Protein AF-A0A966EVI6-F1 (afdb_monomer_lite)

Sequence (109 aa):
VERIGKLLLVPWAIEGITAMLLIVVIPRQQKLLVIAGAILMASILVLSGLVSAPAHAELADGFEESVHSQLMNANLARTLLWTLRGLIAASLLFATFTQKSTLKIERAP

Radius of gyration: 18.85 Å; chains: 1; bounding box: 37×23×64 Å

Foldseek 3Di:
DVVVVVVVVVVLVVVLVVLVVCCVPDDPVLNVLSVLLNVLSVVLCCLCPVQQVVLVVVVVVHDDVVSVVSNVVSVVSNVVSVVSSVVSVVVVVVVVVVVVVVVVVVPDD

pLDDT: mean 91.82, std 7.86, range [62.53, 98.56]

Structure (mmCIF, N/CA/C/O backbone):
data_AF-A0A966EVI6-F1
#
_entry.id   AF-A0A966EVI6-F1
#
loop_
_atom_site.group_PDB
_atom_site.id
_atom_site.type_symbol
_atom_site.label_atom_id
_atom_site.label_alt_id
_atom_site.label_comp_id
_atom_site.label_asym_id
_atom_site.label_entity_id
_atom_site.label_seq_id
_atom_site.pdbx_PDB_ins_code
_atom_site.Cartn_x
_atom_site.Cartn_y
_atom_site.Cartn_z
_atom_site.occupancy
_atom_site.B_iso_or_equiv
_atom_site.auth_seq_id
_atom_site.auth_comp_id
_atom_site.auth_asym_id
_atom_site.auth_atom_id
_atom_site.pdbx_PDB_model_num
ATOM 1 N N . VAL A 1 1 ? 7.301 -11.016 -16.923 1.00 70.56 1 VAL A N 1
ATOM 2 C CA . VAL A 1 1 ? 6.345 -10.101 -16.244 1.00 70.56 1 VAL A CA 1
ATOM 3 C C . VAL A 1 1 ? 4.923 -10.669 -16.148 1.00 70.56 1 VAL A C 1
ATOM 5 O O . VAL A 1 1 ? 4.353 -10.663 -15.063 1.00 70.56 1 VAL A O 1
ATOM 8 N N . GLU A 1 2 ? 4.365 -11.247 -17.218 1.00 78.81 2 GLU A N 1
ATOM 9 C CA . GLU A 1 2 ? 2.953 -11.686 -17.281 1.00 78.81 2 GLU A CA 1
ATOM 10 C C . GLU A 1 2 ? 2.511 -12.695 -16.196 1.00 78.81 2 GLU A C 1
ATOM 12 O O . GLU A 1 2 ? 1.443 -12.541 -15.604 1.00 78.81 2 GLU A O 1
ATOM 17 N N . ARG A 1 3 ? 3.336 -13.709 -15.880 1.00 85.56 3 ARG A N 1
ATOM 18 C CA . ARG A 1 3 ? 3.010 -14.705 -14.835 1.00 85.56 3 ARG A CA 1
ATOM 19 C C . ARG A 1 3 ? 2.857 -14.072 -13.449 1.00 85.56 3 ARG A C 1
ATOM 21 O O . ARG A 1 3 ? 1.919 -14.398 -12.729 1.00 85.56 3 ARG A O 1
ATOM 28 N N . ILE A 1 4 ? 3.766 -13.160 -13.099 1.00 84.94 4 ILE A N 1
ATOM 29 C CA . ILE A 1 4 ? 3.750 -12.452 -11.811 1.00 84.94 4 ILE A CA 1
ATOM 30 C C . ILE A 1 4 ? 2.538 -11.517 -11.753 1.00 84.94 4 ILE A C 1
ATOM 32 O O . ILE A 1 4 ? 1.829 -11.515 -10.754 1.00 84.94 4 ILE A O 1
ATOM 36 N N . GLY A 1 5 ? 2.240 -10.798 -12.841 1.00 83.19 5 GLY A N 1
ATOM 37 C CA . GLY A 1 5 ? 1.056 -9.937 -12.923 1.00 83.19 5 GLY A CA 1
ATOM 38 C C . GLY A 1 5 ? -0.249 -10.694 -12.653 1.00 83.19 5 GLY A C 1
ATOM 39 O O . GLY A 1 5 ? -1.048 -10.257 -11.831 1.00 83.19 5 GLY A O 1
ATOM 40 N N . LYS A 1 6 ? -0.432 -11.875 -13.264 1.00 86.88 6 LYS A N 1
ATOM 41 C CA . LYS A 1 6 ? -1.608 -12.733 -13.016 1.00 86.88 6 LYS A CA 1
ATOM 42 C C . LYS A 1 6 ? -1.681 -13.217 -11.568 1.00 86.88 6 LYS A C 1
ATOM 44 O O . LYS A 1 6 ? -2.758 -13.203 -10.979 1.00 86.88 6 LYS A O 1
ATOM 49 N N . LEU A 1 7 ? -0.544 -13.610 -10.988 1.00 91.50 7 LEU A N 1
ATOM 50 C CA . LEU A 1 7 ? -0.474 -14.054 -9.595 1.00 91.50 7 LEU A CA 1
ATOM 51 C C . LEU A 1 7 ? -0.868 -12.940 -8.614 1.00 91.50 7 LEU A C 1
ATOM 53 O O . LEU A 1 7 ? -1.502 -13.230 -7.606 1.00 91.50 7 LEU A O 1
ATOM 57 N N . LEU A 1 8 ? -0.523 -11.683 -8.911 1.00 88.69 8 LEU A N 1
ATOM 58 C CA . LEU A 1 8 ? -0.793 -10.536 -8.039 1.00 88.69 8 LEU A CA 1
ATOM 59 C C . LEU A 1 8 ? -2.268 -10.123 -7.989 1.00 88.69 8 LEU A C 1
ATOM 61 O O . LEU A 1 8 ? -2.675 -9.501 -7.010 1.00 88.69 8 LEU A O 1
ATOM 65 N N . LEU A 1 9 ? -3.086 -10.501 -8.977 1.00 89.75 9 LEU A N 1
ATOM 66 C CA . LEU A 1 9 ? -4.508 -10.138 -9.012 1.00 89.75 9 LEU A CA 1
ATOM 67 C C . LEU A 1 9 ? -5.259 -10.609 -7.762 1.00 89.75 9 LEU A C 1
ATOM 69 O O . LEU A 1 9 ? -6.033 -9.849 -7.187 1.00 89.75 9 LEU A O 1
ATOM 73 N N . VAL A 1 10 ? -5.005 -11.842 -7.322 1.00 93.75 10 VAL A N 1
ATOM 74 C CA . VAL A 1 10 ? -5.666 -12.432 -6.149 1.00 93.75 10 VAL A CA 1
ATOM 75 C C . VAL A 1 10 ? -5.289 -11.710 -4.846 1.00 93.75 10 VAL A C 1
ATOM 77 O O . VAL A 1 10 ? -6.196 -11.203 -4.186 1.00 93.75 10 VAL A O 1
ATOM 80 N N . PRO A 1 11 ? -4.003 -11.602 -4.448 1.00 93.69 11 PRO A N 1
ATOM 81 C CA . PRO A 1 11 ? -3.636 -10.902 -3.222 1.00 93.69 11 PRO A CA 1
ATOM 82 C C . PRO A 1 11 ? -4.000 -9.415 -3.269 1.00 93.69 11 PRO A C 1
ATOM 84 O O . PRO A 1 11 ? -4.417 -8.877 -2.250 1.00 93.69 11 PRO A O 1
ATOM 87 N N . TRP A 1 12 ? -3.923 -8.746 -4.424 1.00 93.38 12 TRP A N 1
ATOM 88 C CA . TRP A 1 12 ? -4.347 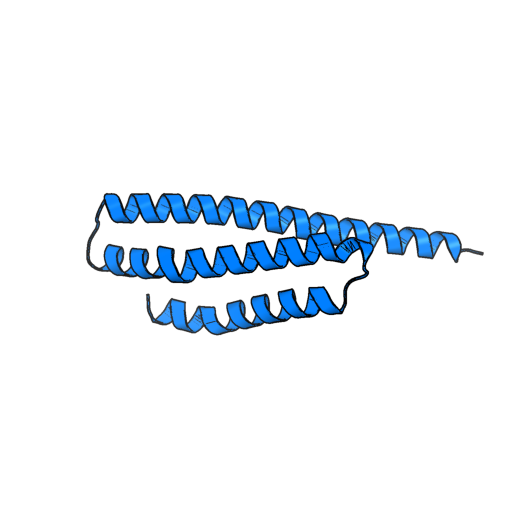-7.346 -4.543 1.00 93.38 12 TRP A CA 1
ATOM 89 C C . TRP A 1 12 ? -5.854 -7.169 -4.389 1.00 93.38 12 TRP A C 1
ATOM 91 O O . TRP A 1 12 ? -6.284 -6.221 -3.736 1.00 93.38 12 TRP A O 1
ATOM 101 N N . ALA A 1 13 ? -6.655 -8.079 -4.947 1.00 93.38 13 ALA A N 1
ATOM 102 C CA . ALA A 1 13 ? -8.098 -8.064 -4.748 1.00 93.38 13 ALA A CA 1
ATOM 103 C C . ALA A 1 13 ? -8.445 -8.272 -3.272 1.00 93.38 13 ALA A C 1
ATOM 105 O O . ALA A 1 13 ? -9.245 -7.516 -2.727 1.00 93.38 13 ALA A O 1
ATOM 106 N N . ILE A 1 14 ? -7.804 -9.241 -2.608 1.00 95.81 14 ILE A N 1
ATOM 107 C CA . ILE A 1 14 ? -7.987 -9.474 -1.171 1.00 95.81 14 ILE A CA 1
ATOM 108 C C . ILE A 1 14 ? -7.637 -8.208 -0.387 1.00 95.81 14 ILE A C 1
ATOM 110 O O . ILE A 1 14 ? -8.450 -7.746 0.405 1.00 95.81 14 ILE A O 1
ATOM 114 N N . GLU A 1 15 ? -6.474 -7.614 -0.642 1.00 93.06 15 GLU A N 1
ATOM 115 C CA . GLU A 1 15 ? -6.001 -6.427 0.072 1.00 93.06 15 GLU A CA 1
ATOM 116 C C . GLU A 1 15 ? -6.899 -5.199 -0.160 1.00 93.06 15 GLU A C 1
ATOM 118 O O . GLU A 1 15 ? -7.183 -4.437 0.763 1.00 93.06 15 GLU A O 1
ATOM 123 N N . GLY A 1 16 ? -7.389 -5.014 -1.389 1.00 91.75 16 GLY A N 1
ATOM 124 C CA . GLY A 1 16 ? -8.333 -3.951 -1.726 1.00 91.75 16 GLY A CA 1
ATOM 125 C C . GLY A 1 16 ? -9.690 -4.147 -1.050 1.00 91.75 16 GLY A C 1
ATOM 126 O O . GLY A 1 16 ? -10.220 -3.218 -0.442 1.00 91.75 16 GLY A O 1
ATOM 127 N N . ILE A 1 17 ? -10.238 -5.365 -1.096 1.00 95.19 17 ILE A N 1
ATOM 128 C CA . ILE A 1 17 ? -11.520 -5.696 -0.461 1.00 95.19 17 ILE A CA 1
ATOM 129 C C . ILE A 1 17 ? -11.420 -5.524 1.056 1.00 95.19 17 ILE A C 1
ATOM 131 O O . ILE A 1 17 ? -12.290 -4.890 1.652 1.00 95.19 17 ILE A O 1
ATOM 135 N N . THR A 1 18 ? -10.365 -6.030 1.697 1.00 94.88 18 THR A N 1
ATOM 136 C CA . THR A 1 18 ? -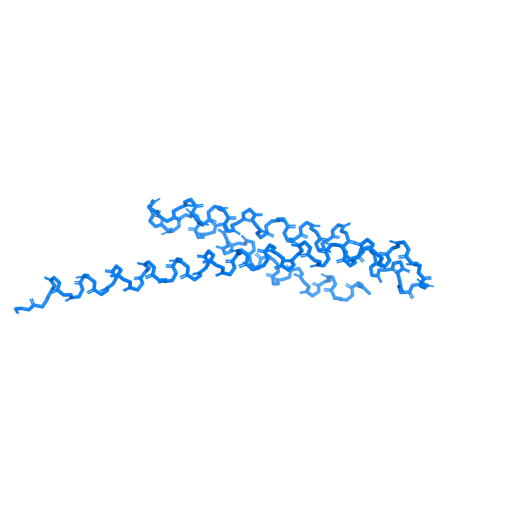10.198 -5.900 3.151 1.00 94.88 18 THR A CA 1
ATOM 137 C C . THR A 1 18 ? -10.011 -4.446 3.577 1.00 94.88 18 THR A C 1
ATOM 139 O O . THR A 1 18 ? -10.622 -4.033 4.564 1.00 94.88 18 THR A O 1
ATOM 142 N N . ALA A 1 19 ? -9.264 -3.635 2.818 1.00 93.25 19 ALA A N 1
ATOM 143 C CA . ALA A 1 19 ? -9.140 -2.201 3.076 1.00 93.25 19 ALA A CA 1
ATOM 144 C C . ALA A 1 19 ? -10.502 -1.484 3.030 1.00 93.25 19 ALA A C 1
ATOM 146 O O . ALA A 1 19 ? -10.796 -0.666 3.902 1.00 93.25 19 ALA A O 1
ATOM 147 N N . MET A 1 20 ? -11.361 -1.830 2.066 1.00 94.31 20 MET A N 1
ATOM 148 C CA . MET A 1 20 ? -12.713 -1.271 1.969 1.00 94.31 20 MET A CA 1
ATOM 149 C C . MET A 1 20 ? -13.625 -1.746 3.104 1.00 94.31 20 MET A C 1
ATOM 151 O O . MET A 1 20 ? -14.339 -0.939 3.699 1.00 94.31 20 MET A O 1
ATOM 155 N N . LEU A 1 21 ? -13.578 -3.035 3.448 1.00 95.19 21 LEU A N 1
ATOM 156 C CA . LEU A 1 21 ? -14.360 -3.591 4.554 1.00 95.19 21 LEU A CA 1
ATOM 157 C C . LEU A 1 21 ? -13.985 -2.945 5.892 1.00 95.19 21 LEU A C 1
ATOM 159 O O . LEU A 1 21 ? -14.875 -2.637 6.686 1.00 95.19 21 LEU A O 1
ATOM 163 N N . LEU A 1 22 ? -12.699 -2.660 6.124 1.00 93.56 22 LEU A N 1
ATOM 164 C CA . LEU A 1 22 ? -12.239 -1.974 7.335 1.00 93.56 22 LEU A CA 1
ATOM 165 C C . LEU A 1 22 ? -12.901 -0.602 7.521 1.00 93.56 22 LEU A C 1
ATOM 167 O O . LEU A 1 22 ? -13.229 -0.239 8.648 1.00 93.56 22 LEU A O 1
ATOM 171 N N . ILE A 1 23 ? -13.167 0.143 6.443 1.00 93.88 23 ILE A N 1
ATOM 172 C CA . ILE A 1 23 ? -13.844 1.452 6.520 1.00 93.88 23 ILE A CA 1
ATOM 173 C C . ILE A 1 23 ? -15.276 1.314 7.070 1.00 93.88 23 ILE A C 1
ATOM 175 O O . ILE A 1 23 ? -15.790 2.247 7.699 1.00 93.88 23 ILE A O 1
ATOM 179 N N . VAL A 1 24 ? -15.918 0.165 6.834 1.00 94.50 24 VAL A N 1
ATOM 180 C CA . VAL A 1 24 ? -17.296 -0.125 7.252 1.00 94.50 24 VAL A CA 1
ATOM 181 C C . VAL A 1 24 ? -17.355 -0.612 8.700 1.00 94.50 24 VAL A C 1
ATOM 183 O O . VAL A 1 24 ? -18.242 -0.191 9.439 1.00 94.50 24 VAL A O 1
ATOM 186 N N . VAL A 1 25 ? -16.424 -1.476 9.115 1.00 92.56 25 VAL A N 1
ATOM 187 C CA . VAL A 1 25 ? -16.507 -2.179 10.412 1.00 92.56 25 VAL A CA 1
ATOM 188 C C . VAL A 1 25 ? -15.841 -1.446 11.579 1.00 92.56 25 VAL A C 1
ATOM 190 O O . VAL A 1 25 ? -16.113 -1.767 12.734 1.00 92.56 25 VAL A O 1
ATOM 193 N N . ILE A 1 26 ? -14.955 -0.483 11.311 1.00 91.62 26 ILE A N 1
ATOM 194 C CA . ILE A 1 26 ? -14.147 0.161 12.355 1.00 91.62 26 ILE A CA 1
ATOM 195 C C . ILE A 1 26 ? -14.924 1.258 13.121 1.00 91.62 26 ILE A C 1
ATOM 197 O O . ILE A 1 26 ? -15.729 1.981 12.520 1.00 91.62 26 ILE A O 1
ATOM 201 N N . PRO A 1 27 ? -14.667 1.468 14.432 1.00 89.31 27 PRO A N 1
ATOM 202 C CA . PRO A 1 27 ? -15.232 2.594 15.177 1.00 89.31 27 PRO A CA 1
ATOM 203 C C . PRO A 1 27 ? -14.895 3.962 14.566 1.00 89.31 27 PRO A C 1
ATOM 205 O O . PRO A 1 27 ? -13.807 4.176 14.022 1.00 89.31 27 PRO A O 1
ATOM 208 N N . ARG A 1 28 ? -15.805 4.937 14.723 1.00 90.25 28 ARG A N 1
ATOM 209 C CA . ARG A 1 28 ? -15.665 6.292 14.149 1.00 90.25 28 ARG A CA 1
ATOM 210 C C . ARG A 1 28 ? -14.341 6.975 14.503 1.00 90.25 28 ARG A C 1
ATOM 212 O O . ARG A 1 28 ? -13.787 7.657 13.649 1.00 90.25 28 ARG A O 1
ATOM 219 N N . GLN A 1 29 ? -13.821 6.763 15.712 1.00 90.19 29 GLN A N 1
ATOM 220 C CA . GLN A 1 29 ? -12.571 7.369 16.187 1.00 90.19 29 GLN A CA 1
ATOM 221 C C . GLN A 1 29 ? -11.350 6.944 15.357 1.00 90.19 29 GLN A C 1
ATOM 223 O O . GLN A 1 29 ? -10.406 7.711 15.212 1.00 90.19 29 GLN A O 1
ATOM 228 N N . GLN A 1 30 ? -11.373 5.738 14.788 1.00 92.81 30 GLN A N 1
ATOM 229 C CA . GLN A 1 30 ? -10.265 5.170 14.015 1.00 92.81 30 GLN A CA 1
ATOM 230 C C . GLN A 1 30 ? -10.481 5.289 12.497 1.00 92.81 30 GLN A C 1
ATOM 232 O O . GLN A 1 30 ? -9.593 4.972 11.705 1.00 92.81 30 GLN A O 1
ATOM 237 N N . LYS A 1 31 ? -11.652 5.776 12.068 1.00 94.19 31 LYS A N 1
ATOM 238 C CA . LYS A 1 31 ? -12.070 5.780 10.662 1.00 94.19 31 LYS A CA 1
ATOM 239 C C . LYS A 1 31 ? -11.148 6.601 9.758 1.00 94.19 31 LYS A C 1
ATOM 241 O O . LYS A 1 31 ? -10.876 6.179 8.640 1.00 94.19 31 LYS A O 1
ATOM 246 N N . LEU A 1 32 ? -10.630 7.734 10.243 1.00 95.62 32 LEU A N 1
ATOM 247 C CA . LEU A 1 32 ? -9.684 8.562 9.481 1.00 95.62 32 LEU A CA 1
ATOM 248 C C . LEU A 1 32 ? -8.372 7.822 9.189 1.00 95.62 32 LEU A C 1
ATOM 250 O O . LEU A 1 32 ? -7.895 7.863 8.058 1.00 95.62 32 LEU A O 1
ATOM 254 N N . LEU A 1 33 ? -7.828 7.100 10.175 1.00 96.00 33 LEU A N 1
ATOM 255 C CA . LEU A 1 33 ? -6.618 6.291 9.997 1.00 96.00 33 LEU A CA 1
ATOM 256 C C . LEU A 1 33 ? -6.846 5.160 8.990 1.00 96.00 33 LEU A C 1
ATOM 258 O O . LEU A 1 33 ? -6.005 4.931 8.126 1.00 96.00 33 LEU A O 1
ATOM 262 N N . VAL A 1 34 ? -8.002 4.493 9.051 1.00 96.44 34 VAL A N 1
ATOM 263 C CA . VAL A 1 34 ? -8.354 3.439 8.089 1.00 96.44 34 VAL A CA 1
ATOM 264 C C . VAL A 1 34 ? -8.508 3.991 6.668 1.00 96.44 34 VAL A C 1
ATOM 266 O O . VAL A 1 34 ? -7.969 3.401 5.734 1.00 96.44 34 VAL A O 1
ATOM 269 N N . ILE A 1 35 ? -9.178 5.135 6.490 1.00 97.38 35 ILE A N 1
ATOM 270 C CA . ILE A 1 35 ? -9.304 5.790 5.176 1.00 97.38 35 ILE A CA 1
ATOM 271 C C . ILE A 1 35 ? -7.923 6.173 4.633 1.00 97.38 35 ILE A C 1
ATOM 273 O O . ILE A 1 35 ? -7.622 5.884 3.477 1.00 97.38 35 ILE A O 1
ATOM 277 N N . ALA A 1 36 ? -7.060 6.765 5.463 1.00 97.69 36 ALA A N 1
ATOM 278 C CA . ALA A 1 36 ? -5.690 7.080 5.070 1.00 97.69 36 ALA A CA 1
ATOM 279 C C . ALA A 1 36 ? -4.924 5.814 4.649 1.00 97.69 36 ALA A C 1
ATOM 281 O O . ALA A 1 36 ? -4.309 5.792 3.586 1.00 97.69 36 ALA A O 1
ATOM 282 N N . GLY A 1 37 ? -5.028 4.725 5.417 1.00 96.88 37 GLY A N 1
ATOM 283 C CA . GLY A 1 37 ? -4.424 3.435 5.076 1.00 96.88 37 GLY A CA 1
ATOM 284 C C . GLY A 1 37 ? -4.934 2.842 3.756 1.00 96.88 37 GLY A C 1
ATOM 285 O O . GLY A 1 37 ? -4.146 2.259 3.007 1.00 96.88 37 GLY A O 1
ATOM 286 N N . ALA A 1 38 ? -6.221 3.018 3.440 1.00 96.75 38 ALA A N 1
ATOM 287 C CA . ALA A 1 38 ? -6.813 2.601 2.169 1.00 96.75 38 ALA A CA 1
ATOM 288 C C . ALA A 1 38 ? -6.304 3.445 0.987 1.00 96.75 38 ALA A C 1
ATOM 290 O O . ALA A 1 38 ? -5.959 2.887 -0.053 1.00 96.75 38 ALA A O 1
ATOM 291 N N . ILE A 1 39 ? -6.175 4.766 1.159 1.00 97.75 39 ILE A N 1
ATOM 292 C CA . ILE A 1 39 ? -5.590 5.659 0.145 1.00 97.75 39 ILE A CA 1
ATOM 293 C C . ILE A 1 39 ? -4.133 5.274 -0.130 1.00 97.75 39 ILE A C 1
ATOM 295 O O . ILE A 1 39 ? -3.744 5.145 -1.288 1.00 97.75 39 ILE A O 1
ATOM 299 N N . LEU A 1 40 ? -3.333 5.020 0.913 1.00 97.62 40 LEU A N 1
ATOM 300 C CA . LEU A 1 40 ? -1.952 4.560 0.739 1.00 97.62 40 LEU A CA 1
ATOM 301 C C . LEU A 1 40 ? -1.889 3.241 -0.031 1.00 97.62 40 LEU A C 1
ATOM 303 O O . LEU A 1 40 ? -1.054 3.100 -0.923 1.00 97.62 40 LEU A O 1
ATOM 307 N N . MET A 1 41 ? -2.785 2.296 0.274 1.00 96.31 41 MET A N 1
ATOM 308 C CA . MET A 1 41 ? -2.864 1.033 -0.456 1.00 96.31 41 MET A CA 1
ATOM 309 C C . MET A 1 41 ? -3.193 1.254 -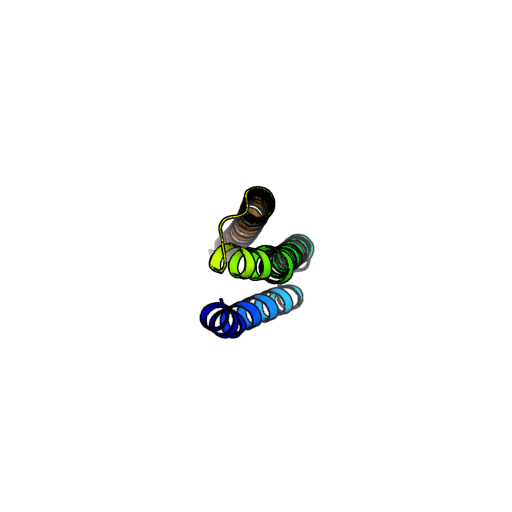1.936 1.00 96.31 41 MET A C 1
ATOM 311 O O . MET A 1 41 ? -2.520 0.693 -2.798 1.00 96.31 41 MET A O 1
ATOM 315 N N . ALA A 1 42 ? -4.174 2.105 -2.244 1.00 95.94 42 ALA A N 1
ATOM 316 C CA . ALA A 1 42 ? -4.516 2.447 -3.621 1.00 95.94 42 ALA A CA 1
ATOM 317 C C . ALA A 1 42 ? -3.313 3.051 -4.367 1.00 95.94 42 ALA A C 1
ATOM 319 O O . ALA A 1 42 ? -2.979 2.596 -5.460 1.00 95.94 42 ALA A O 1
ATOM 320 N N . SER A 1 43 ? -2.597 3.996 -3.750 1.00 97.38 43 SER A N 1
ATOM 321 C CA . SER A 1 43 ? -1.384 4.591 -4.326 1.00 97.38 43 SER A CA 1
ATOM 322 C C . SER A 1 43 ? -0.278 3.557 -4.576 1.00 97.38 43 SER A C 1
ATOM 324 O O . SER A 1 43 ? 0.378 3.597 -5.616 1.00 97.38 43 SER A O 1
ATOM 326 N N . ILE A 1 44 ? -0.089 2.597 -3.663 1.00 96.62 44 ILE A N 1
ATOM 327 C CA . ILE A 1 44 ? 0.866 1.490 -3.828 1.00 96.62 44 ILE A CA 1
ATOM 328 C C . ILE A 1 44 ? 0.491 0.613 -5.028 1.00 96.62 44 ILE A C 1
ATOM 330 O O . ILE A 1 44 ? 1.372 0.262 -5.819 1.00 96.62 44 ILE A O 1
ATOM 334 N N . LEU A 1 45 ? -0.789 0.256 -5.178 1.00 94.12 45 LEU A N 1
ATOM 335 C CA . LEU A 1 45 ? -1.273 -0.555 -6.301 1.00 94.12 45 LEU A CA 1
ATOM 336 C C . LEU A 1 45 ? -1.082 0.169 -7.634 1.00 94.12 45 LEU A C 1
ATOM 338 O O . LEU A 1 45 ? -0.574 -0.427 -8.582 1.00 94.12 45 LEU A O 1
ATOM 342 N N . VAL A 1 46 ? -1.408 1.462 -7.682 1.00 94.69 46 VAL A N 1
ATOM 343 C CA . VAL A 1 46 ? -1.220 2.306 -8.869 1.00 94.69 46 VAL A CA 1
ATOM 344 C C . VAL A 1 46 ? 0.256 2.383 -9.259 1.00 94.69 46 VAL A C 1
ATOM 346 O O . VAL A 1 46 ? 0.590 2.095 -10.406 1.00 94.69 46 VAL A O 1
ATOM 349 N N . LEU A 1 47 ? 1.158 2.687 -8.318 1.00 96.12 47 LEU A N 1
ATOM 350 C CA . LEU A 1 47 ? 2.602 2.714 -8.593 1.00 96.12 47 LEU A CA 1
ATOM 351 C C . LEU A 1 47 ? 3.118 1.358 -9.086 1.00 96.12 47 LEU A C 1
ATOM 353 O O . LEU A 1 47 ? 3.913 1.289 -10.022 1.00 96.12 47 LEU A O 1
ATOM 357 N N . SER A 1 48 ? 2.660 0.269 -8.469 1.00 93.88 48 SER A N 1
ATOM 358 C CA . SER A 1 48 ? 3.112 -1.079 -8.819 1.00 93.88 48 SER A CA 1
ATOM 359 C C . SER A 1 48 ? 2.632 -1.495 -10.209 1.00 93.88 48 SER A C 1
ATOM 361 O O . SER A 1 48 ? 3.418 -2.015 -10.999 1.00 93.88 48 SER A O 1
ATOM 363 N N . GLY A 1 49 ? 1.357 -1.252 -10.516 1.00 92.31 49 GLY A N 1
ATOM 364 C CA . GLY A 1 49 ? 0.735 -1.663 -11.771 1.00 92.31 49 GLY A CA 1
ATOM 365 C C . GLY A 1 49 ? 1.091 -0.772 -12.957 1.00 92.31 49 GLY A C 1
ATOM 366 O O . GLY A 1 49 ? 1.346 -1.293 -14.036 1.00 92.31 49 GLY A O 1
ATOM 367 N N . LEU A 1 50 ? 1.123 0.551 -12.769 1.00 93.94 50 LEU A N 1
ATOM 368 C CA . LEU A 1 50 ? 1.278 1.502 -13.877 1.00 93.94 50 LEU A CA 1
ATOM 369 C C . LEU A 1 50 ? 2.712 1.975 -14.102 1.00 93.94 50 LEU A C 1
ATOM 371 O O . LEU A 1 50 ? 3.014 2.438 -15.194 1.00 93.94 50 LEU A O 1
ATOM 375 N N . VAL A 1 51 ? 3.590 1.876 -13.100 1.00 95.06 51 VAL A N 1
ATOM 376 C CA . VAL A 1 51 ? 4.988 2.319 -13.236 1.00 95.06 51 VAL A CA 1
ATOM 377 C C . VAL A 1 51 ? 5.932 1.129 -13.200 1.00 95.06 51 VAL A C 1
ATOM 379 O O . VAL A 1 51 ? 6.750 0.940 -14.091 1.00 95.06 51 VAL A O 1
ATOM 382 N N . SER A 1 52 ? 5.814 0.282 -12.179 1.00 94.19 52 SER A N 1
ATOM 383 C CA . SER A 1 52 ? 6.812 -0.768 -11.949 1.00 94.19 52 SER A CA 1
ATOM 384 C C . SER A 1 52 ? 6.651 -1.975 -12.867 1.00 94.19 52 SER A C 1
ATOM 386 O O . SER A 1 52 ? 7.650 -2.505 -13.341 1.00 94.19 52 SER A O 1
ATOM 388 N N . ALA A 1 53 ? 5.418 -2.411 -13.143 1.00 92.88 53 ALA A N 1
ATOM 389 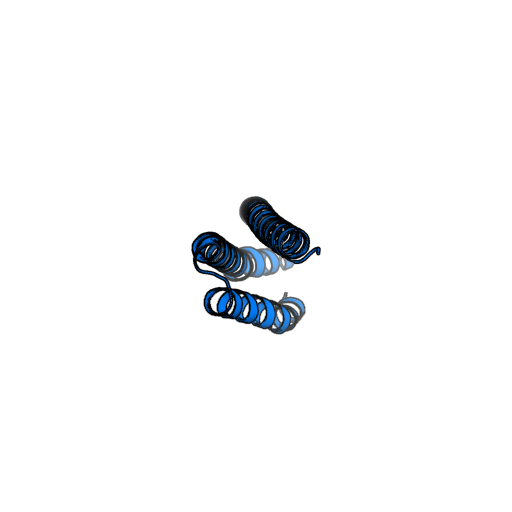C CA . ALA A 1 53 ? 5.189 -3.538 -14.043 1.00 92.88 53 ALA A CA 1
ATOM 390 C C . ALA A 1 53 ? 5.637 -3.255 -15.496 1.00 92.88 53 ALA A C 1
ATOM 392 O O . ALA A 1 53 ? 6.323 -4.122 -16.044 1.00 92.88 53 ALA A O 1
ATOM 393 N N . PRO A 1 54 ? 5.349 -2.081 -16.103 1.00 93.00 54 PRO A N 1
ATOM 394 C CA . PRO A 1 54 ? 5.875 -1.728 -17.424 1.00 93.00 54 PRO A CA 1
ATOM 395 C C . PRO A 1 54 ? 7.400 -1.603 -17.443 1.00 93.00 54 PRO A C 1
ATOM 397 O O . PRO A 1 54 ? 8.042 -2.237 -18.273 1.00 93.00 54 PRO A O 1
ATOM 400 N N . ALA A 1 55 ? 7.996 -0.906 -16.467 1.00 94.44 55 ALA A N 1
ATOM 401 C CA . ALA A 1 55 ? 9.450 -0.751 -16.395 1.00 94.44 55 ALA A CA 1
ATOM 402 C C . ALA A 1 55 ? 10.185 -2.100 -16.262 1.00 94.44 55 ALA A C 1
ATOM 404 O O . ALA A 1 55 ? 11.249 -2.291 -16.838 1.00 94.44 55 ALA A O 1
ATOM 405 N N . HIS A 1 56 ? 9.612 -3.075 -15.546 1.00 93.00 56 HIS A N 1
ATOM 406 C CA . HIS A 1 56 ? 10.159 -4.434 -15.504 1.00 93.00 56 HIS A CA 1
ATOM 407 C C . HIS A 1 56 ? 10.039 -5.192 -16.830 1.00 93.00 56 HIS A C 1
ATOM 409 O O . HIS A 1 56 ? 10.810 -6.124 -17.041 1.00 93.00 56 HIS A O 1
ATOM 415 N N . ALA A 1 57 ? 9.059 -4.865 -17.676 1.00 91.88 57 ALA A N 1
ATOM 416 C CA . ALA A 1 57 ? 8.946 -5.458 -19.004 1.00 91.88 57 ALA A CA 1
ATOM 417 C C . ALA A 1 57 ? 10.008 -4.864 -19.933 1.00 91.88 57 ALA A C 1
ATOM 419 O O . ALA A 1 57 ? 10.764 -5.621 -20.524 1.00 91.88 57 ALA A O 1
ATOM 420 N N . GLU A 1 58 ? 10.141 -3.537 -19.951 1.00 93.44 58 GLU A N 1
ATOM 421 C CA . GLU A 1 58 ? 11.166 -2.834 -20.732 1.00 93.44 58 GLU A CA 1
ATOM 422 C C . GLU A 1 58 ? 12.582 -3.289 -20.350 1.00 93.44 58 GLU A C 1
ATOM 424 O O . GLU A 1 58 ? 13.361 -3.696 -21.207 1.00 93.44 58 GLU A O 1
ATOM 429 N N . LEU A 1 59 ? 12.892 -3.340 -19.049 1.00 94.56 59 LEU A N 1
ATOM 430 C CA . LEU A 1 59 ? 14.202 -3.789 -18.564 1.00 94.56 59 LEU A CA 1
ATOM 431 C C . LEU A 1 59 ? 14.471 -5.287 -18.779 1.00 94.56 59 LEU A C 1
ATOM 433 O O . LEU A 1 59 ? 15.613 -5.724 -18.634 1.00 94.56 59 LEU A O 1
ATOM 437 N N . ALA A 1 60 ? 13.442 -6.088 -19.077 1.00 92.50 60 ALA A N 1
ATOM 438 C CA . ALA A 1 60 ? 13.625 -7.492 -19.438 1.00 92.50 60 ALA A CA 1
ATOM 439 C C . ALA A 1 60 ? 14.100 -7.659 -20.889 1.00 92.50 60 ALA A C 1
ATOM 441 O O . ALA A 1 60 ? 14.758 -8.657 -21.183 1.00 92.50 60 ALA A O 1
ATOM 442 N N . ASP A 1 61 ? 13.799 -6.691 -21.758 1.00 93.00 61 ASP A N 1
ATOM 443 C CA . ASP A 1 61 ? 14.194 -6.693 -23.170 1.00 93.00 61 ASP A CA 1
ATOM 444 C C . ASP A 1 61 ? 15.572 -6.038 -23.391 1.00 93.00 61 ASP A C 1
ATOM 446 O O . ASP A 1 61 ? 16.246 -6.312 -24.385 1.00 93.00 61 ASP A O 1
ATOM 450 N N . GLY A 1 62 ? 16.034 -5.222 -22.441 1.00 94.31 62 GLY A N 1
ATOM 451 C CA . GLY A 1 62 ? 17.367 -4.623 -22.440 1.00 94.31 62 GLY A CA 1
ATOM 452 C C . GLY A 1 62 ? 17.555 -3.653 -21.277 1.00 94.31 62 GLY A C 1
ATOM 453 O O . GLY A 1 62 ? 16.597 -3.075 -20.774 1.00 94.31 62 GLY A O 1
ATOM 454 N N . PHE A 1 63 ? 18.795 -3.468 -20.818 1.00 95.69 63 PHE A N 1
ATOM 455 C CA . PHE A 1 63 ? 19.063 -2.495 -19.760 1.00 95.69 63 PHE A CA 1
ATOM 456 C C . PHE A 1 63 ? 19.058 -1.070 -20.318 1.00 95.69 63 PHE A C 1
ATOM 458 O O . PHE A 1 63 ? 19.873 -0.739 -21.174 1.00 95.69 63 PHE A O 1
ATOM 465 N N . GLU A 1 64 ? 18.202 -0.224 -19.750 1.00 97.38 64 GLU A N 1
ATOM 466 C CA . GLU A 1 64 ? 18.107 1.205 -20.044 1.00 97.38 64 GLU A CA 1
ATOM 467 C C . GLU A 1 64 ? 18.195 2.000 -18.734 1.00 97.38 64 GLU A C 1
ATOM 469 O O . GLU A 1 64 ? 17.385 1.824 -17.817 1.00 97.38 64 GLU A O 1
ATOM 474 N N . GLU A 1 65 ? 19.191 2.882 -18.616 1.00 97.19 65 GLU A N 1
ATOM 475 C CA . GLU A 1 65 ? 19.506 3.578 -17.357 1.00 97.19 65 GLU A CA 1
ATOM 476 C C . GLU A 1 65 ? 18.368 4.499 -16.889 1.00 97.19 65 GLU A C 1
ATOM 478 O O . GLU A 1 65 ? 18.055 4.565 -15.696 1.00 97.19 65 GLU A O 1
ATOM 483 N N . SER A 1 66 ? 17.711 5.185 -17.825 1.00 97.00 66 SER A N 1
ATOM 484 C CA . SER A 1 66 ? 16.597 6.094 -17.538 1.00 97.00 66 SER A CA 1
ATOM 485 C C . SER A 1 66 ? 15.386 5.348 -16.962 1.00 97.00 66 SER A C 1
ATOM 487 O O . SER A 1 66 ? 14.824 5.772 -15.948 1.00 97.00 66 SER A O 1
ATOM 489 N N . VAL A 1 67 ? 15.040 4.197 -17.547 1.00 97.25 67 VAL A N 1
ATOM 490 C CA . VAL A 1 67 ? 13.961 3.307 -17.091 1.00 97.25 67 VAL A CA 1
ATOM 491 C C . VAL A 1 67 ? 14.303 2.714 -15.726 1.00 97.25 67 VAL A C 1
ATOM 493 O O . VAL A 1 67 ? 13.475 2.713 -14.813 1.00 97.25 67 VAL A O 1
ATOM 496 N N . HIS A 1 68 ? 15.551 2.278 -15.535 1.00 97.44 68 HIS A N 1
ATOM 497 C CA . HIS A 1 68 ? 16.029 1.787 -14.244 1.00 97.44 68 HIS A CA 1
ATOM 498 C C . HIS A 1 68 ? 15.945 2.860 -13.144 1.00 97.44 68 HIS A C 1
ATOM 500 O O . HIS A 1 68 ? 15.470 2.583 -12.041 1.00 97.44 68 HIS A O 1
ATOM 506 N N . SER A 1 69 ? 16.346 4.099 -13.438 1.00 97.25 69 SER A N 1
ATOM 507 C CA . SER A 1 69 ? 16.253 5.224 -12.500 1.00 97.25 69 SER A CA 1
ATOM 508 C C . SER A 1 69 ? 14.798 5.547 -12.136 1.00 97.25 69 SER A C 1
ATOM 510 O O . SER A 1 69 ? 14.461 5.691 -10.956 1.00 97.25 69 SER A O 1
ATOM 512 N N . GLN A 1 70 ? 13.895 5.565 -13.123 1.00 96.62 70 GLN A N 1
ATOM 513 C CA . GLN A 1 70 ? 12.460 5.730 -12.881 1.00 96.62 70 GLN A CA 1
ATOM 514 C C . GLN A 1 70 ? 11.903 4.613 -11.985 1.00 96.62 70 GLN A C 1
ATOM 516 O O . GLN A 1 70 ? 11.169 4.889 -11.030 1.00 96.62 70 GLN A O 1
ATOM 521 N N . LEU A 1 71 ? 12.287 3.361 -12.245 1.00 96.94 71 LEU A N 1
ATOM 522 C CA . LEU A 1 71 ? 11.892 2.215 -11.433 1.00 96.94 71 LEU A CA 1
ATOM 523 C C . LEU A 1 71 ? 12.411 2.333 -9.993 1.00 96.94 71 LEU A C 1
ATOM 525 O O . LEU A 1 71 ? 11.671 2.048 -9.048 1.00 96.94 71 LEU A O 1
ATOM 529 N N . MET A 1 72 ? 13.649 2.797 -9.801 1.00 98.06 72 MET A N 1
ATOM 530 C CA . MET A 1 72 ? 14.225 3.007 -8.472 1.00 98.06 72 MET A CA 1
ATOM 531 C C . MET A 1 72 ? 13.472 4.087 -7.684 1.00 98.06 72 MET A C 1
ATOM 533 O O . MET A 1 72 ? 13.146 3.883 -6.514 1.00 98.06 72 MET A O 1
ATOM 537 N N . ASN A 1 73 ? 13.099 5.191 -8.336 1.00 98.00 73 ASN A N 1
ATOM 538 C CA . ASN A 1 73 ? 12.276 6.237 -7.725 1.00 98.00 73 ASN A CA 1
ATOM 539 C C . ASN A 1 73 ? 10.884 5.718 -7.334 1.00 98.00 73 ASN A C 1
ATOM 541 O O . ASN A 1 73 ? 10.405 5.985 -6.228 1.00 98.00 73 ASN A O 1
ATOM 545 N N . ALA A 1 74 ? 10.247 4.922 -8.198 1.00 97.06 74 ALA A N 1
ATOM 546 C CA . ALA A 1 74 ? 8.970 4.282 -7.889 1.00 97.06 74 ALA A CA 1
ATOM 547 C C . ALA A 1 74 ? 9.087 3.302 -6.709 1.00 97.06 74 ALA A C 1
ATOM 549 O O . ALA A 1 74 ? 8.199 3.251 -5.855 1.00 97.06 74 ALA A O 1
ATOM 550 N N . ASN A 1 75 ? 10.192 2.555 -6.620 1.00 97.38 75 ASN A N 1
ATOM 551 C CA . ASN A 1 75 ? 10.479 1.672 -5.491 1.00 97.38 75 ASN A CA 1
ATOM 552 C C . ASN A 1 75 ? 10.657 2.457 -4.187 1.00 97.38 75 ASN A C 1
ATOM 554 O O . ASN A 1 75 ? 10.062 2.080 -3.178 1.00 97.38 75 ASN A O 1
ATOM 558 N N . LEU A 1 76 ? 11.402 3.566 -4.204 1.00 98.25 76 LEU A N 1
ATOM 559 C CA . LEU A 1 76 ? 11.563 4.436 -3.037 1.00 98.25 76 LEU A CA 1
ATOM 560 C C . LEU A 1 76 ? 10.215 4.991 -2.564 1.00 98.25 76 LEU A C 1
ATOM 562 O O . LEU A 1 76 ? 9.888 4.893 -1.380 1.00 98.25 76 LEU A O 1
ATOM 566 N N . ALA A 1 77 ? 9.398 5.504 -3.488 1.00 98.19 77 ALA A N 1
ATOM 567 C CA . ALA A 1 77 ? 8.052 5.971 -3.176 1.00 98.19 77 ALA A CA 1
ATOM 568 C C . ALA A 1 77 ? 7.206 4.856 -2.540 1.00 98.19 77 ALA A C 1
ATOM 570 O O . ALA A 1 77 ? 6.569 5.066 -1.507 1.00 98.19 77 ALA A O 1
ATOM 571 N N . ARG A 1 78 ? 7.252 3.638 -3.097 1.00 97.12 78 ARG A N 1
ATOM 572 C CA . ARG A 1 78 ? 6.533 2.482 -2.548 1.00 97.12 78 ARG A CA 1
ATOM 573 C C . ARG A 1 78 ? 7.006 2.128 -1.137 1.00 97.12 78 ARG A C 1
ATOM 575 O O . ARG A 1 78 ? 6.167 1.842 -0.289 1.00 97.12 78 ARG A O 1
ATOM 582 N N . THR A 1 79 ? 8.308 2.186 -0.862 1.00 98.31 79 THR A N 1
ATOM 583 C CA . THR A 1 79 ? 8.877 1.949 0.476 1.00 98.31 79 THR A CA 1
ATOM 584 C C . THR A 1 79 ? 8.348 2.952 1.497 1.00 98.31 79 THR A C 1
ATOM 586 O O . THR A 1 79 ? 7.941 2.558 2.592 1.00 98.31 79 THR A O 1
ATOM 589 N N . LEU A 1 80 ? 8.280 4.236 1.137 1.00 98.56 80 LEU A N 1
ATOM 590 C CA . LEU A 1 80 ? 7.736 5.277 2.012 1.00 98.56 80 LEU A CA 1
ATOM 591 C C . LEU A 1 80 ? 6.242 5.060 2.285 1.00 98.56 80 LEU A C 1
ATOM 593 O O . LEU A 1 80 ? 5.811 5.110 3.438 1.00 98.56 80 LEU A O 1
ATOM 597 N N . LEU A 1 81 ? 5.458 4.746 1.248 1.00 98.19 81 LEU A N 1
ATOM 598 C CA . LEU A 1 81 ? 4.028 4.459 1.389 1.00 98.19 81 LEU A CA 1
ATOM 599 C C . LEU A 1 81 ? 3.773 3.220 2.258 1.00 98.19 81 LEU A C 1
ATOM 601 O O . LEU A 1 81 ? 2.915 3.262 3.140 1.00 98.19 81 LEU A O 1
ATOM 605 N N . TRP A 1 82 ? 4.532 2.138 2.055 1.00 97.94 82 TRP A N 1
ATOM 606 C CA . TRP A 1 82 ? 4.446 0.936 2.889 1.00 97.94 82 TRP A CA 1
ATOM 607 C C . TRP A 1 82 ? 4.834 1.211 4.338 1.00 97.94 82 TRP A C 1
ATOM 609 O O . TRP A 1 82 ? 4.153 0.735 5.243 1.00 97.94 82 TRP A O 1
ATOM 619 N N . THR A 1 83 ? 5.874 2.017 4.564 1.00 98.44 83 THR A N 1
ATOM 620 C CA . THR A 1 83 ? 6.294 2.427 5.911 1.00 98.44 83 THR A CA 1
ATOM 621 C C . THR A 1 83 ? 5.174 3.176 6.622 1.00 98.44 83 THR A C 1
ATOM 623 O O . THR A 1 83 ? 4.786 2.809 7.731 1.00 98.44 83 THR A O 1
ATOM 626 N N . LEU A 1 84 ? 4.589 4.179 5.966 1.00 98.38 84 LEU A N 1
ATOM 627 C CA . LEU A 1 84 ? 3.492 4.951 6.541 1.00 98.38 84 LEU A CA 1
ATOM 628 C C . LEU A 1 84 ? 2.250 4.082 6.791 1.00 98.38 84 LEU A C 1
ATOM 630 O O . LEU A 1 84 ? 1.606 4.197 7.833 1.00 98.38 84 LEU A O 1
ATOM 634 N N . ARG A 1 85 ? 1.940 3.161 5.875 1.00 97.00 85 ARG A N 1
ATOM 635 C CA . ARG A 1 85 ? 0.844 2.201 6.050 1.00 97.00 85 ARG A CA 1
ATOM 636 C C . ARG A 1 85 ? 1.096 1.258 7.231 1.00 97.00 85 ARG A C 1
ATOM 638 O O . ARG A 1 85 ? 0.169 0.981 7.989 1.00 97.00 85 ARG A O 1
ATOM 645 N N . GLY A 1 86 ? 2.339 0.818 7.423 1.00 97.44 86 GLY A N 1
ATOM 646 C CA . GLY A 1 86 ? 2.766 0.040 8.586 1.00 97.44 86 GLY A CA 1
ATOM 647 C C . GLY A 1 86 ? 2.580 0.801 9.900 1.00 97.44 86 GLY A C 1
ATOM 648 O O . GLY A 1 86 ? 2.055 0.237 10.858 1.00 97.44 86 GLY A O 1
ATOM 649 N N . LEU A 1 87 ? 2.911 2.098 9.928 1.00 98.44 87 LEU A N 1
ATOM 650 C CA . LEU A 1 87 ? 2.657 2.963 11.087 1.00 98.44 87 LEU A CA 1
ATOM 651 C C . LEU A 1 87 ? 1.160 3.064 11.403 1.00 98.44 87 LEU A C 1
ATOM 653 O O . LEU A 1 87 ? 0.772 2.897 12.556 1.00 98.44 87 LEU A O 1
ATOM 657 N N . ILE A 1 88 ? 0.312 3.255 10.387 1.00 97.00 88 ILE A N 1
ATOM 658 C CA . ILE A 1 88 ? -1.149 3.272 10.560 1.00 97.00 88 ILE A CA 1
ATOM 659 C C . ILE A 1 88 ? -1.648 1.946 11.148 1.00 97.00 88 ILE A C 1
ATOM 661 O O . ILE A 1 88 ? -2.410 1.955 12.116 1.00 97.00 88 ILE A O 1
ATOM 665 N N . ALA A 1 89 ? -1.211 0.810 10.599 1.00 95.56 89 ALA A N 1
ATOM 666 C CA . ALA A 1 89 ? -1.591 -0.507 11.106 1.00 95.56 89 ALA A CA 1
ATOM 667 C C . ALA A 1 89 ? -1.156 -0.701 12.570 1.00 95.56 89 ALA A C 1
ATOM 669 O O . ALA A 1 89 ? -1.953 -1.154 13.394 1.00 95.56 89 ALA A O 1
ATOM 670 N N . ALA A 1 90 ? 0.066 -0.290 12.919 1.00 96.75 90 ALA A N 1
ATOM 671 C CA . ALA A 1 90 ? 0.564 -0.336 14.2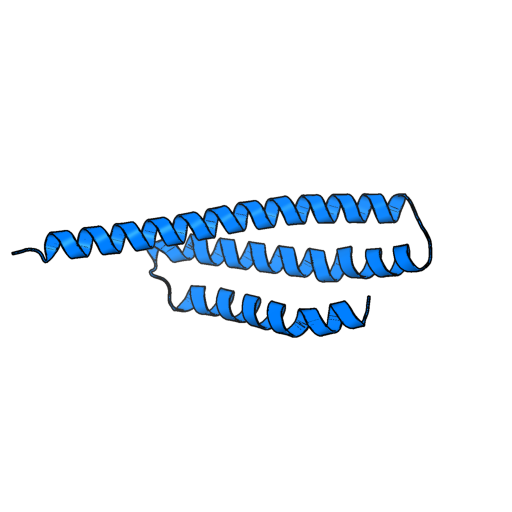90 1.00 96.75 90 ALA A CA 1
ATOM 672 C C . ALA A 1 90 ? -0.267 0.547 15.237 1.00 96.75 90 ALA A C 1
ATOM 674 O O . ALA A 1 90 ? -0.628 0.102 16.326 1.00 96.75 90 ALA A O 1
ATOM 675 N N . SER A 1 91 ? -0.634 1.765 14.820 1.00 95.31 91 SER A N 1
ATOM 676 C CA . SER A 1 91 ? -1.491 2.660 15.609 1.00 95.31 91 SER A CA 1
ATOM 677 C C . SER A 1 91 ? -2.891 2.085 15.839 1.00 95.31 91 SER A C 1
ATOM 679 O O . SER A 1 91 ? -3.404 2.165 16.955 1.00 95.31 91 SER A O 1
ATOM 681 N N . LEU A 1 92 ? -3.502 1.476 14.816 1.00 93.81 92 LEU A N 1
ATOM 682 C CA . LEU A 1 92 ? -4.813 0.825 14.931 1.00 93.81 92 LEU A CA 1
ATOM 683 C C . LEU A 1 92 ? -4.771 -0.371 15.889 1.00 93.81 92 LEU A C 1
ATOM 685 O O . LEU A 1 92 ? -5.649 -0.514 16.744 1.00 93.81 92 LEU A O 1
ATOM 689 N N . LEU A 1 93 ? -3.733 -1.207 15.787 1.00 93.12 93 LEU A N 1
ATOM 690 C CA . LEU A 1 93 ? -3.522 -2.322 16.711 1.00 93.12 93 LEU A CA 1
ATOM 691 C C . LEU A 1 93 ? -3.345 -1.816 18.141 1.00 93.12 93 LEU A C 1
ATOM 693 O O . LEU A 1 93 ? -4.054 -2.271 19.037 1.00 93.12 93 LEU A O 1
ATOM 697 N N . PHE A 1 94 ? -2.462 -0.838 18.351 1.00 93.06 94 PHE A N 1
ATOM 698 C CA . PHE A 1 94 ? -2.220 -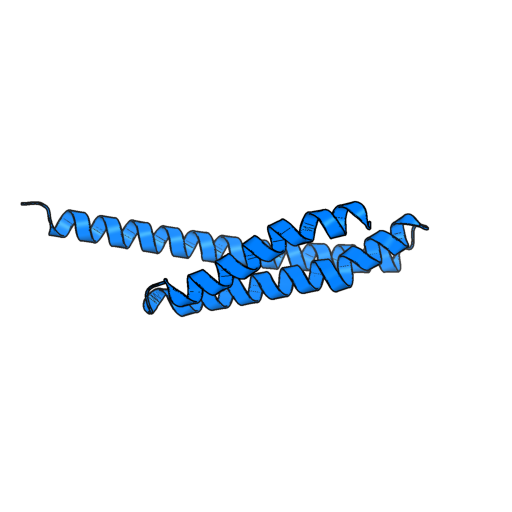0.248 19.665 1.00 93.06 94 PHE A CA 1
ATOM 699 C C . PHE A 1 94 ? -3.509 0.303 20.289 1.00 93.06 94 PHE A C 1
ATOM 701 O O . PHE A 1 94 ? -3.838 -0.050 21.419 1.00 93.06 94 PHE A O 1
ATOM 708 N N . ALA A 1 95 ? -4.289 1.084 19.534 1.00 89.69 95 ALA A N 1
ATOM 709 C CA . ALA A 1 95 ? -5.569 1.624 19.992 1.00 89.69 95 ALA A CA 1
ATOM 710 C C . ALA A 1 95 ? -6.593 0.526 20.339 1.00 89.69 95 ALA A C 1
ATOM 712 O O . ALA A 1 95 ? -7.357 0.653 21.295 1.00 89.69 95 ALA A O 1
ATOM 713 N N . THR A 1 96 ? -6.601 -0.573 19.584 1.00 87.69 96 THR A N 1
ATOM 714 C CA . THR A 1 96 ? -7.499 -1.708 19.838 1.00 87.69 96 THR A CA 1
ATOM 715 C C . THR A 1 96 ? -7.107 -2.459 21.114 1.00 87.69 96 THR A C 1
ATOM 717 O O . THR A 1 96 ? -7.972 -2.831 21.912 1.00 87.69 96 THR A O 1
ATOM 720 N N . PHE A 1 97 ? -5.807 -2.660 21.351 1.00 87.38 97 PHE A N 1
ATOM 721 C CA . PHE A 1 97 ? -5.316 -3.314 22.565 1.00 87.38 97 PHE A CA 1
ATOM 722 C C . PHE A 1 97 ? -5.573 -2.478 23.822 1.00 87.38 97 PHE A C 1
ATOM 724 O O . PHE A 1 97 ? -6.021 -3.036 24.826 1.00 87.38 97 PHE A O 1
ATOM 731 N N . THR A 1 98 ? -5.359 -1.160 23.766 1.00 86.31 98 THR A N 1
ATOM 732 C CA . THR A 1 98 ? -5.606 -0.269 24.911 1.00 86.31 98 THR A CA 1
ATOM 733 C C . THR A 1 98 ? -7.093 -0.170 25.250 1.00 86.31 98 THR A C 1
ATOM 735 O O . THR A 1 98 ? -7.467 -0.252 26.418 1.00 86.31 98 THR A O 1
ATOM 738 N N . GLN A 1 99 ? -7.973 -0.102 24.248 1.00 80.25 99 GLN A N 1
ATOM 739 C CA . GLN A 1 99 ? -9.420 -0.100 24.481 1.00 80.25 99 GLN A CA 1
ATOM 740 C C . GLN A 1 99 ? -9.890 -1.393 25.166 1.00 80.25 99 GLN A C 1
ATOM 742 O O . GLN A 1 99 ? -10.687 -1.357 26.107 1.00 80.25 99 GLN A O 1
ATOM 747 N N . LYS A 1 100 ? -9.360 -2.548 24.740 1.00 74.25 100 LYS A N 1
ATOM 748 C CA . LYS A 1 100 ? -9.673 -3.846 25.351 1.00 74.25 100 LYS A CA 1
ATOM 749 C C . LYS A 1 100 ? -9.166 -3.948 26.793 1.00 74.25 100 LYS A C 1
ATOM 751 O O . LYS A 1 100 ? -9.860 -4.531 27.626 1.00 74.25 100 LYS A O 1
ATOM 756 N N . SER A 1 101 ? -7.983 -3.405 27.104 1.00 72.50 101 SER A N 1
ATOM 757 C CA . SER A 1 101 ? -7.448 -3.426 28.472 1.00 72.50 101 SER A CA 1
ATOM 758 C C . SER A 1 101 ? -8.273 -2.566 29.426 1.00 72.50 101 SER A C 1
ATOM 760 O O . SER A 1 101 ? -8.574 -3.021 30.526 1.00 72.50 101 SER A O 1
ATOM 762 N N . THR A 1 102 ? -8.715 -1.381 28.993 1.00 73.44 102 THR A N 1
ATOM 763 C CA . THR A 1 102 ? -9.575 -0.505 29.805 1.00 73.44 102 THR A CA 1
ATOM 764 C C . THR A 1 102 ? -10.910 -1.174 30.129 1.00 73.44 102 THR A C 1
ATOM 766 O O . THR A 1 102 ? -11.293 -1.242 31.294 1.00 73.44 102 THR A O 1
ATOM 769 N N . LEU A 1 103 ? -11.561 -1.782 29.130 1.00 73.88 103 LEU A N 1
ATOM 770 C CA . LEU A 1 103 ? -12.822 -2.512 29.327 1.00 73.88 103 LEU A CA 1
ATOM 771 C C . LEU A 1 103 ? -12.689 -3.715 30.274 1.00 73.88 103 LEU A C 1
ATOM 773 O O . LEU A 1 103 ? -13.670 -4.118 30.895 1.00 73.88 103 LEU A O 1
ATOM 777 N N . LYS A 1 104 ? -11.500 -4.326 30.369 1.00 74.00 104 LYS A N 1
ATOM 778 C CA . LYS A 1 104 ? -11.249 -5.441 31.292 1.00 74.00 104 LYS A CA 1
ATOM 779 C C . LYS A 1 104 ? -11.107 -4.963 32.742 1.00 74.00 104 LYS A C 1
ATOM 781 O O . LYS A 1 104 ? -11.582 -5.659 33.630 1.00 74.00 104 LYS A O 1
ATOM 786 N N . ILE A 1 105 ? -10.478 -3.806 32.969 1.00 73.75 105 ILE A N 1
ATOM 787 C CA . ILE A 1 105 ? -10.311 -3.209 34.307 1.00 73.75 105 ILE A CA 1
ATOM 788 C C . ILE A 1 105 ? -11.671 -2.796 34.879 1.00 73.75 105 ILE A C 1
ATOM 790 O O . ILE A 1 105 ? -11.970 -3.119 36.020 1.00 73.75 105 ILE A O 1
ATOM 794 N N . GLU A 1 106 ? -12.525 -2.165 34.072 1.00 74.31 106 GLU A N 1
ATOM 795 C CA . GLU A 1 106 ? -13.854 -1.700 34.504 1.00 74.31 106 GLU A CA 1
ATOM 796 C C . GLU A 1 106 ? -14.837 -2.845 34.832 1.00 74.31 106 GLU A C 1
ATOM 798 O O . GLU A 1 106 ? -15.830 -2.638 35.520 1.00 74.31 106 GLU A O 1
ATOM 803 N N . ARG A 1 107 ? -14.563 -4.070 34.359 1.00 74.81 107 ARG A N 1
ATOM 804 C CA . ARG A 1 107 ? -15.367 -5.275 34.639 1.00 74.81 107 ARG A CA 1
ATOM 805 C C . ARG A 1 107 ? -14.813 -6.152 35.769 1.00 74.81 107 ARG A C 1
ATOM 807 O O . ARG A 1 107 ? -15.391 -7.208 36.024 1.00 74.81 107 ARG A O 1
ATOM 814 N N . ALA A 1 108 ? -13.685 -5.792 36.382 1.00 62.53 108 ALA A N 1
ATOM 815 C CA . ALA A 1 108 ? -13.158 -6.530 37.527 1.00 62.53 108 ALA A CA 1
ATOM 816 C C . ALA A 1 108 ? -13.992 -6.199 38.788 1.00 62.53 108 ALA A C 1
ATOM 818 O O . ALA A 1 108 ? -14.328 -5.028 38.963 1.00 62.53 108 ALA A O 1
ATOM 819 N N . PRO A 1 109 ? -14.377 -7.205 39.600 1.00 63.03 109 PRO A N 1
ATOM 820 C CA . PRO A 1 109 ? -15.250 -7.029 40.765 1.00 63.03 109 PRO A CA 1
ATOM 821 C C . PRO A 1 109 ? -14.603 -6.227 41.898 1.00 63.03 109 PRO A C 1
ATOM 823 O O . PRO A 1 109 ? -13.356 -6.278 42.025 1.00 63.03 109 PRO A O 1
#

Secondary structure (DSSP, 8-state):
-HHHHHHHHHHHHHHHHHHHHHHHHS-GGGHHHHHHHHHHHHHHHHHIIIIIHHHHHHHHH---HHHHHHHHHHHHHHHHHHHHHHHHHHHHHHHHHHHHHHHHHTT--